Protein AF-A0A7Z7FT24-F1 (afdb_monomer_lite)

Sequence (135 aa):
MSRVWTAVAGLAVAGAVLLGTTGCGDVGHRILYGTLKPKSTHEYQRESALEFRTVWANVERIRFTEEGGKPGLGASWRANAVATIEGRDYEVIIGPHALAVLHTDPPPKTPTLPPTASPVVLTVTYSDGSTEVID

Secondary structure (DSSP, 8-state):
--------------------------SSSSSSS-S-PPPPHHHHHHHHHHHHHHH-TTEEEEEESS--B-SSTTPPPBEEEEEEETTEEEEEEEETTEEEE-SSPPPPPPP---TTSPPPPEEEE-TTS-EEEE-

Radius of gyration: 29.3 Å; chains: 1; bounding box: 105×40×56 Å

pLDDT: mean 73.96, std 19.91, range [38.62, 98.44]

Structure (mmCIF, N/CA/C/O backbone):
data_AF-A0A7Z7FT24-F1
#
_entry.id   AF-A0A7Z7FT24-F1
#
loop_
_atom_site.group_PDB
_atom_site.id
_atom_site.type_symbol
_atom_site.label_atom_id
_atom_site.label_alt_id
_atom_site.label_comp_id
_atom_site.label_asym_id
_atom_site.label_entity_id
_atom_site.label_seq_id
_atom_site.pdbx_PDB_ins_code
_atom_site.Cartn_x
_atom_site.Cartn_y
_atom_site.Cartn_z
_atom_site.occupancy
_atom_site.B_iso_or_equiv
_atom_site.auth_seq_id
_atom_site.auth_comp_id
_atom_site.auth_asym_id
_atom_site.auth_atom_id
_atom_site.pdbx_PDB_model_num
ATOM 1 N N . MET A 1 1 ? 89.067 -17.788 -36.221 1.00 38.62 1 MET A N 1
ATOM 2 C CA . MET A 1 1 ? 88.838 -16.402 -35.749 1.00 38.62 1 MET A CA 1
ATOM 3 C C . MET A 1 1 ? 87.425 -16.299 -35.192 1.00 38.62 1 MET A C 1
ATOM 5 O O . MET A 1 1 ? 86.556 -17.031 -35.636 1.00 38.62 1 MET A O 1
ATOM 9 N N . SER A 1 2 ? 87.266 -15.507 -34.140 1.00 40.19 2 SER A N 1
ATOM 10 C CA . SER A 1 2 ? 86.321 -15.644 -33.022 1.00 40.19 2 SER A CA 1
ATOM 11 C C . SER A 1 2 ? 85.110 -14.689 -33.062 1.00 40.19 2 SER A C 1
ATOM 13 O O . SER A 1 2 ? 85.135 -13.735 -33.835 1.00 40.19 2 SER A O 1
ATOM 15 N N . ARG A 1 3 ? 84.167 -14.911 -32.108 1.00 41.97 3 ARG A N 1
ATOM 16 C CA . ARG A 1 3 ? 83.055 -14.062 -31.557 1.00 41.97 3 ARG A CA 1
ATOM 17 C C . ARG A 1 3 ? 81.655 -14.588 -31.937 1.00 41.97 3 ARG A C 1
ATOM 19 O O . ARG A 1 3 ? 81.254 -14.428 -33.075 1.00 41.97 3 ARG A O 1
ATOM 26 N N . VAL A 1 4 ? 80.959 -15.431 -31.153 1.00 51.66 4 VAL A N 1
ATOM 27 C CA . VAL A 1 4 ? 80.361 -15.363 -29.785 1.00 51.66 4 VAL A CA 1
ATOM 28 C C . VAL A 1 4 ? 79.225 -14.322 -29.634 1.00 51.66 4 VAL A C 1
ATOM 30 O O . VAL A 1 4 ? 79.514 -13.136 -29.732 1.00 51.66 4 VAL A O 1
ATOM 33 N N . TRP A 1 5 ? 77.976 -14.767 -29.366 1.00 45.31 5 TRP A N 1
ATOM 34 C CA . TRP A 1 5 ? 77.152 -14.533 -28.141 1.00 45.31 5 TRP A CA 1
ATOM 35 C C . TRP A 1 5 ? 75.620 -14.692 -28.359 1.00 45.31 5 TRP A C 1
ATOM 37 O O . TRP A 1 5 ? 75.050 -14.071 -29.249 1.00 45.31 5 TRP A O 1
ATOM 47 N N . THR A 1 6 ? 74.982 -15.412 -27.410 1.00 50.50 6 THR A N 1
ATOM 48 C CA . THR A 1 6 ? 73.591 -15.278 -26.872 1.00 50.50 6 THR A CA 1
ATOM 49 C C . THR A 1 6 ? 72.371 -15.633 -27.746 1.00 50.50 6 THR A C 1
ATOM 51 O O . THR A 1 6 ? 72.389 -15.421 -28.943 1.00 50.50 6 THR A O 1
ATOM 54 N N . ALA A 1 7 ? 71.239 -16.143 -27.235 1.00 45.22 7 ALA A N 1
ATOM 55 C CA . ALA A 1 7 ? 70.766 -16.386 -25.866 1.00 45.22 7 ALA A CA 1
ATOM 56 C C . ALA A 1 7 ? 69.580 -17.383 -25.853 1.00 45.22 7 ALA A C 1
ATOM 58 O O . ALA A 1 7 ? 68.762 -17.397 -26.762 1.00 45.22 7 ALA A O 1
ATOM 59 N N . VAL A 1 8 ? 69.531 -18.158 -24.764 1.00 47.94 8 VAL A N 1
ATOM 60 C CA . VAL A 1 8 ? 68.387 -18.466 -23.880 1.00 47.94 8 VAL A CA 1
ATOM 61 C C . VAL A 1 8 ? 67.059 -18.949 -24.485 1.00 47.94 8 VAL A C 1
ATOM 63 O O . VAL A 1 8 ? 66.355 -18.267 -25.219 1.00 47.94 8 VAL A O 1
ATOM 66 N N . ALA A 1 9 ? 66.704 -20.140 -24.007 1.00 47.12 9 ALA A N 1
ATOM 67 C CA . ALA A 1 9 ? 65.441 -20.843 -24.119 1.00 47.12 9 ALA A CA 1
ATOM 68 C C . ALA A 1 9 ? 64.204 -20.001 -23.761 1.00 47.12 9 ALA A C 1
ATOM 70 O O . ALA A 1 9 ? 64.162 -19.336 -22.729 1.00 47.12 9 ALA A O 1
ATOM 71 N N . GLY A 1 10 ? 63.151 -20.151 -24.562 1.00 39.09 10 GLY A N 1
ATOM 72 C CA . GLY A 1 10 ? 61.788 -19.773 -24.203 1.00 39.09 10 GLY A CA 1
ATOM 73 C C . GLY A 1 10 ? 60.860 -20.956 -24.446 1.00 39.09 10 GLY A C 1
ATOM 74 O O . GLY A 1 10 ? 60.346 -21.126 -25.546 1.00 39.09 10 GLY A O 1
ATOM 75 N N . LEU A 1 11 ? 60.685 -21.797 -23.427 1.00 45.81 11 LEU A N 1
ATOM 76 C CA . LEU A 1 11 ? 59.642 -22.815 -23.386 1.00 45.81 11 LEU A CA 1
ATOM 77 C C . LEU A 1 11 ? 58.372 -22.131 -22.860 1.00 45.81 11 LEU A C 1
ATOM 79 O O . LEU A 1 11 ? 58.329 -21.749 -21.695 1.00 45.81 11 LEU A O 1
ATOM 83 N N . ALA A 1 12 ? 57.350 -21.961 -23.696 1.00 49.50 12 ALA A N 1
ATOM 84 C CA . ALA A 1 12 ? 56.017 -21.575 -23.239 1.00 49.50 12 ALA A CA 1
ATOM 85 C C . ALA A 1 12 ? 54.999 -22.530 -23.862 1.00 49.50 12 ALA A C 1
ATOM 87 O O . ALA A 1 12 ? 54.660 -22.451 -25.041 1.00 49.50 12 ALA A O 1
ATOM 88 N N . VAL A 1 13 ? 54.588 -23.494 -23.044 1.00 49.16 13 VAL A N 1
ATOM 89 C CA . VAL A 1 13 ? 53.590 -24.514 -23.348 1.00 49.16 13 VAL A CA 1
ATOM 90 C C . VAL A 1 13 ? 52.209 -23.997 -22.944 1.00 49.16 13 VAL A C 1
ATOM 92 O O . VAL A 1 13 ? 52.029 -23.552 -21.818 1.00 49.16 13 VAL A O 1
ATOM 95 N N . ALA A 1 14 ? 51.269 -24.174 -23.875 1.00 49.16 14 ALA A N 1
ATOM 96 C CA . ALA A 1 14 ? 49.830 -24.406 -23.720 1.00 49.16 14 ALA A CA 1
ATOM 97 C C . ALA A 1 14 ? 48.906 -23.318 -23.145 1.00 49.16 14 ALA A C 1
ATOM 99 O O . ALA A 1 14 ? 49.148 -22.704 -22.114 1.00 49.16 14 ALA A O 1
ATOM 100 N N . GLY A 1 15 ? 47.732 -23.234 -23.782 1.00 46.12 15 GLY A N 1
ATOM 101 C CA . GLY A 1 15 ? 46.520 -22.698 -23.171 1.00 46.12 15 GLY A CA 1
ATOM 102 C C . GLY A 1 15 ? 45.518 -22.114 -24.161 1.00 46.12 15 GLY A C 1
ATOM 103 O O . GLY A 1 15 ? 45.158 -20.953 -24.030 1.00 46.12 15 GLY A O 1
ATOM 104 N N . ALA A 1 16 ? 45.061 -22.882 -25.154 1.00 55.91 16 ALA A N 1
ATOM 105 C CA . ALA A 1 16 ? 43.847 -22.510 -25.878 1.00 55.91 16 ALA A CA 1
ATOM 106 C C . ALA A 1 16 ? 42.630 -22.773 -24.975 1.00 55.91 16 ALA A C 1
ATOM 108 O O . ALA A 1 16 ? 42.397 -23.920 -24.596 1.00 55.91 16 ALA A O 1
ATOM 109 N N . VAL A 1 17 ? 41.849 -21.736 -24.655 1.00 53.81 17 VAL A N 1
ATOM 110 C CA . VAL A 1 17 ? 40.481 -21.877 -24.130 1.00 53.81 17 VAL A CA 1
ATOM 111 C C . VAL A 1 17 ? 39.547 -20.950 -24.908 1.00 53.81 17 VAL A C 1
ATOM 113 O O . VAL A 1 17 ? 39.857 -19.796 -25.192 1.00 53.81 17 VAL A O 1
ATOM 116 N N . LEU A 1 18 ? 38.429 -21.545 -25.305 1.00 48.78 18 LEU A N 1
ATOM 117 C CA . LEU A 1 18 ? 37.381 -21.089 -26.207 1.00 48.78 18 LEU A CA 1
ATOM 118 C C . LEU A 1 18 ? 36.334 -20.182 -25.525 1.00 48.78 18 LEU A C 1
ATOM 120 O O . LEU A 1 18 ? 36.038 -20.372 -24.354 1.00 48.78 18 LEU A O 1
ATOM 124 N N . LEU A 1 19 ? 35.704 -19.335 -26.357 1.00 52.38 19 LEU A N 1
ATOM 125 C CA . LEU A 1 19 ? 34.305 -18.853 -26.342 1.00 52.38 19 LEU A CA 1
ATOM 126 C C . LEU A 1 19 ? 33.775 -18.063 -25.123 1.00 52.38 19 LEU A C 1
ATOM 128 O O . LEU A 1 19 ? 33.742 -18.544 -23.999 1.00 52.38 19 LEU A O 1
ATOM 132 N N . GLY A 1 20 ? 33.185 -16.892 -25.397 1.00 47.34 20 GLY A N 1
ATOM 133 C CA . GLY A 1 20 ? 32.374 -16.155 -24.422 1.00 47.34 20 GLY A CA 1
ATOM 134 C C . GLY A 1 20 ? 31.702 -14.906 -24.996 1.00 47.34 20 GLY A C 1
ATOM 135 O O . GLY A 1 20 ? 32.200 -13.806 -24.820 1.00 47.34 20 GLY A O 1
ATOM 136 N N . THR A 1 21 ? 30.615 -15.123 -25.739 1.00 52.09 21 THR A N 1
ATOM 137 C CA . THR A 1 21 ? 29.415 -14.278 -25.935 1.00 52.09 21 THR A CA 1
ATOM 138 C C . THR A 1 21 ? 29.500 -12.748 -25.782 1.00 52.09 21 THR A C 1
ATOM 140 O O . THR A 1 21 ? 29.772 -12.218 -24.712 1.00 52.09 21 THR A O 1
ATOM 143 N N . THR A 1 22 ? 29.077 -12.058 -26.846 1.00 57.16 22 THR A N 1
ATOM 144 C CA . THR A 1 22 ? 28.299 -10.801 -26.843 1.00 57.16 22 THR A CA 1
ATOM 145 C C . THR A 1 22 ? 27.884 -10.268 -25.463 1.00 57.16 22 THR A C 1
ATOM 147 O O . THR A 1 22 ? 26.848 -10.658 -24.929 1.00 57.16 22 THR A O 1
ATOM 150 N N . GLY A 1 23 ? 28.645 -9.309 -24.936 1.00 41.44 23 GLY A N 1
ATOM 151 C CA . GLY A 1 23 ? 28.177 -8.367 -23.922 1.00 41.44 23 GLY A CA 1
ATOM 152 C C . GLY A 1 23 ? 27.743 -7.075 -24.606 1.00 41.44 23 GLY A C 1
ATOM 153 O O . GLY A 1 23 ? 28.557 -6.184 -24.831 1.00 41.44 23 GLY A O 1
ATOM 154 N N . CYS A 1 24 ? 26.475 -7.004 -25.008 1.00 60.62 24 CYS A N 1
ATOM 155 C CA . CYS A 1 24 ? 25.838 -5.764 -25.433 1.00 60.62 24 CYS A CA 1
ATOM 156 C C . CYS A 1 24 ? 25.468 -4.954 -24.182 1.00 60.62 24 CYS A C 1
ATOM 158 O O . CYS A 1 24 ? 24.752 -5.463 -23.327 1.00 60.62 24 CYS A O 1
ATOM 160 N N . GLY A 1 25 ? 25.926 -3.701 -24.120 1.00 50.34 25 GLY A N 1
ATOM 161 C CA . GLY A 1 25 ? 25.302 -2.648 -23.319 1.00 50.34 25 GLY A CA 1
ATOM 162 C C . GLY A 1 25 ? 25.828 -2.461 -21.898 1.00 50.34 25 GLY A C 1
ATOM 163 O O . GLY A 1 25 ? 25.196 -2.892 -20.951 1.00 50.34 25 GLY A O 1
ATOM 164 N N . ASP A 1 26 ? 26.901 -1.685 -21.746 1.00 52.19 26 ASP A N 1
ATOM 165 C CA . ASP A 1 26 ? 27.100 -0.873 -20.535 1.00 52.19 26 ASP A CA 1
ATOM 166 C C . ASP A 1 26 ? 27.829 0.435 -20.889 1.00 52.19 26 ASP A C 1
ATOM 168 O O . ASP A 1 26 ? 28.882 0.800 -20.372 1.00 52.19 26 ASP A O 1
ATOM 172 N N . VAL A 1 27 ? 27.266 1.153 -21.861 1.00 52.16 27 VAL A N 1
ATOM 173 C CA . VAL A 1 27 ? 27.647 2.531 -22.191 1.00 52.16 27 VAL A CA 1
ATOM 174 C C . VAL A 1 27 ? 26.361 3.344 -22.212 1.00 52.16 27 VAL A C 1
ATOM 176 O O . VAL A 1 27 ? 25.773 3.561 -23.265 1.00 52.16 27 VAL A O 1
ATOM 179 N N . GLY A 1 28 ? 25.850 3.729 -21.039 1.00 46.16 28 GLY A N 1
ATOM 180 C CA . GLY A 1 28 ? 24.611 4.513 -21.030 1.00 46.16 28 GLY A CA 1
ATOM 181 C C . GLY A 1 28 ? 23.994 4.955 -19.708 1.00 46.16 28 GLY A C 1
ATOM 182 O O . GLY A 1 28 ? 22.891 5.489 -19.758 1.00 46.16 28 GLY A O 1
ATOM 183 N N . HIS A 1 29 ? 24.618 4.772 -18.535 1.00 45.16 29 HIS A N 1
ATOM 184 C CA . HIS A 1 29 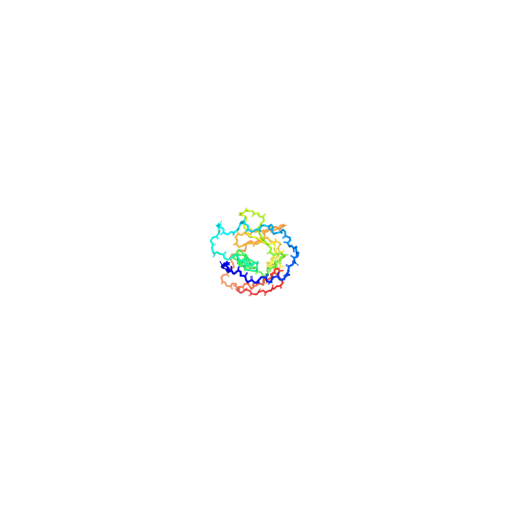? 23.937 5.176 -17.291 1.00 45.16 29 HIS A CA 1
ATOM 185 C C . HIS A 1 29 ? 24.804 5.766 -16.177 1.00 45.16 29 HIS A C 1
ATOM 187 O O . HIS A 1 29 ? 24.423 5.720 -15.011 1.00 45.16 29 HIS A O 1
ATOM 193 N N . ARG A 1 30 ? 25.973 6.339 -16.495 1.00 44.88 30 ARG A N 1
ATOM 194 C CA . ARG A 1 30 ? 26.867 6.883 -15.452 1.00 44.88 30 ARG A CA 1
ATOM 195 C C . ARG A 1 30 ? 27.105 8.391 -15.492 1.00 44.88 30 ARG A C 1
ATOM 197 O O . ARG A 1 30 ? 27.905 8.896 -14.714 1.00 44.88 30 ARG A O 1
ATOM 204 N N . ILE A 1 31 ? 26.402 9.126 -16.347 1.00 49.88 31 ILE A N 1
ATOM 205 C CA . ILE A 1 31 ? 26.526 10.585 -16.436 1.00 49.88 31 ILE A CA 1
ATOM 206 C C . ILE A 1 31 ? 25.121 11.155 -16.663 1.00 49.88 31 ILE A C 1
ATOM 208 O O . ILE A 1 31 ? 24.746 11.307 -17.813 1.00 49.88 31 ILE A O 1
ATOM 212 N N . LEU A 1 32 ? 24.310 11.381 -15.618 1.00 46.47 32 LEU A N 1
ATOM 213 C CA . LEU A 1 32 ? 23.225 12.395 -15.645 1.00 46.47 32 LEU A CA 1
ATOM 214 C C . LEU A 1 32 ? 22.452 12.557 -14.328 1.00 46.47 32 LEU A C 1
ATOM 216 O O . LEU A 1 32 ? 21.838 13.599 -14.132 1.00 46.47 32 LEU A O 1
ATOM 220 N N . TYR A 1 33 ? 22.517 11.608 -13.395 1.00 45.66 33 TYR A N 1
ATOM 221 C CA . TYR A 1 33 ? 21.896 11.778 -12.081 1.00 45.66 33 TYR A CA 1
ATOM 222 C C . TYR A 1 33 ? 22.962 11.645 -11.005 1.00 45.66 33 TYR A C 1
ATOM 224 O O . TYR A 1 33 ? 23.603 10.604 -10.871 1.00 45.66 33 TYR A O 1
ATOM 232 N N . GLY A 1 34 ? 23.204 12.747 -10.293 1.00 45.62 34 GLY A N 1
ATOM 233 C CA . GLY A 1 34 ? 24.089 12.774 -9.139 1.00 45.62 34 GLY A CA 1
ATOM 234 C C . GLY A 1 34 ? 23.740 11.670 -8.141 1.00 45.62 34 GLY A C 1
ATOM 235 O O . GLY A 1 34 ? 22.617 11.185 -8.102 1.00 45.62 34 GLY A O 1
ATOM 236 N N . THR A 1 35 ? 24.755 11.300 -7.373 1.00 48.56 35 THR A N 1
ATOM 237 C CA . THR A 1 35 ? 24.924 10.340 -6.271 1.00 48.56 35 THR A CA 1
ATOM 238 C C . THR A 1 35 ? 23.723 10.038 -5.344 1.00 48.56 35 THR A C 1
ATOM 240 O O . THR A 1 35 ? 23.878 9.996 -4.128 1.00 48.56 35 THR A O 1
ATOM 243 N N . LEU A 1 36 ? 22.528 9.781 -5.866 1.00 61.19 36 LEU A N 1
ATOM 244 C CA . LEU A 1 36 ? 21.401 9.223 -5.129 1.00 61.19 36 LEU A CA 1
ATOM 245 C C . LEU A 1 36 ? 21.298 7.760 -5.531 1.00 61.19 36 LEU A C 1
ATOM 247 O O . LEU A 1 36 ? 20.987 7.437 -6.678 1.00 61.19 36 LEU A O 1
ATOM 251 N N . LYS A 1 37 ? 21.605 6.861 -4.592 1.00 65.19 37 LYS A N 1
ATOM 252 C CA . LYS A 1 37 ? 21.284 5.449 -4.791 1.00 65.19 37 LYS A CA 1
ATOM 253 C C . LYS A 1 37 ? 19.776 5.353 -5.060 1.00 65.19 37 LYS A C 1
ATOM 255 O O . LYS A 1 37 ? 19.013 5.987 -4.328 1.00 65.19 37 LYS A O 1
ATOM 260 N N . PRO A 1 38 ? 19.341 4.617 -6.094 1.00 73.06 38 PRO A N 1
ATOM 261 C CA . PRO A 1 38 ? 17.920 4.388 -6.298 1.00 73.06 38 PRO A CA 1
ATOM 262 C C . PRO A 1 38 ? 17.350 3.712 -5.045 1.00 73.06 38 PRO A C 1
ATOM 264 O O . PRO A 1 38 ? 17.964 2.781 -4.522 1.00 73.06 38 PRO A O 1
ATOM 267 N N . LYS A 1 39 ? 16.207 4.209 -4.555 1.00 85.75 39 LYS A N 1
ATOM 268 C CA . LYS A 1 39 ? 15.450 3.551 -3.483 1.00 85.75 39 LYS A CA 1
ATOM 269 C C . LYS A 1 39 ? 15.039 2.151 -3.951 1.00 85.75 39 LYS A C 1
ATOM 271 O O . LYS A 1 39 ? 14.763 1.942 -5.135 1.00 85.75 39 LYS A O 1
ATOM 276 N N . SER A 1 40 ? 14.996 1.207 -3.024 1.00 92.25 40 SER A N 1
ATOM 277 C CA . SER A 1 40 ? 14.431 -0.123 -3.246 1.00 92.25 40 SER A CA 1
ATOM 278 C C . SER A 1 40 ? 12.911 -0.060 -3.442 1.00 92.25 40 SER A C 1
ATOM 280 O O . SER A 1 40 ? 12.254 0.897 -3.029 1.00 92.25 40 SER A O 1
ATOM 282 N N . THR A 1 41 ? 12.333 -1.107 -4.038 1.00 93.88 41 THR A N 1
ATOM 283 C CA . THR A 1 41 ? 10.874 -1.266 -4.161 1.00 93.88 41 THR A CA 1
ATOM 284 C C . THR A 1 41 ? 10.176 -1.140 -2.810 1.00 93.88 41 THR A C 1
ATOM 286 O O . THR A 1 41 ? 9.194 -0.414 -2.690 1.00 93.88 41 THR A O 1
ATOM 289 N N . HIS A 1 42 ? 10.722 -1.785 -1.778 1.00 95.56 42 HIS A N 1
ATOM 290 C CA . HIS A 1 42 ? 10.173 -1.741 -0.427 1.00 95.56 42 HIS A CA 1
ATOM 291 C C . HIS A 1 42 ? 10.148 -0.306 0.126 1.00 95.56 42 HIS A C 1
ATOM 293 O O . HIS A 1 42 ? 9.128 0.142 0.644 1.00 95.56 42 HIS A O 1
ATOM 299 N N . GLU A 1 43 ? 11.235 0.458 -0.036 1.00 95.19 43 GLU A N 1
ATOM 300 C CA . GLU A 1 43 ? 11.284 1.862 0.398 1.00 95.19 43 GLU A CA 1
ATOM 301 C C . GLU A 1 43 ? 10.251 2.728 -0.334 1.00 95.19 43 GLU A C 1
ATOM 303 O O . GLU A 1 43 ? 9.590 3.552 0.299 1.00 95.19 43 GLU A O 1
ATOM 308 N N . TYR A 1 44 ? 10.071 2.519 -1.642 1.00 94.31 44 TYR A N 1
ATOM 309 C CA . TYR A 1 44 ? 9.040 3.218 -2.413 1.00 94.31 44 TYR A CA 1
ATOM 310 C C . TYR A 1 44 ? 7.624 2.866 -1.951 1.00 94.31 44 TYR A C 1
ATOM 312 O O . TYR A 1 44 ? 6.786 3.759 -1.805 1.00 94.31 44 TYR A O 1
ATOM 320 N N . GLN A 1 45 ? 7.351 1.589 -1.691 1.00 96.31 45 GLN A N 1
ATOM 321 C CA . GLN A 1 45 ? 6.058 1.130 -1.187 1.00 96.31 45 GLN A CA 1
ATOM 322 C C . GLN A 1 45 ? 5.763 1.715 0.198 1.00 96.31 45 GLN A C 1
ATOM 324 O O . GLN A 1 45 ? 4.682 2.261 0.421 1.00 96.31 45 GLN A O 1
ATOM 329 N N . ARG A 1 46 ? 6.745 1.700 1.102 1.00 96.12 46 ARG A N 1
ATOM 330 C CA . ARG A 1 46 ? 6.600 2.246 2.456 1.00 96.12 46 ARG A CA 1
ATOM 331 C C . ARG A 1 46 ? 6.307 3.741 2.440 1.00 96.12 46 ARG A C 1
ATOM 333 O O . ARG A 1 46 ? 5.389 4.205 3.109 1.00 96.12 46 ARG A O 1
ATOM 340 N N . GLU A 1 47 ? 7.066 4.499 1.654 1.00 94.19 47 GLU A N 1
ATOM 341 C CA . GLU A 1 47 ? 6.851 5.938 1.483 1.00 94.19 47 GLU A CA 1
ATOM 342 C C . GLU A 1 47 ? 5.473 6.239 0.880 1.00 94.19 47 GLU A C 1
ATOM 344 O O . GLU A 1 47 ? 4.773 7.123 1.363 1.00 94.19 47 GLU A O 1
ATOM 349 N N . SER A 1 48 ? 5.043 5.459 -0.114 1.00 93.50 48 SER A N 1
ATOM 350 C CA . SER A 1 48 ? 3.717 5.608 -0.729 1.00 93.50 48 SER A CA 1
ATOM 351 C C . SER A 1 48 ? 2.582 5.330 0.257 1.00 93.50 48 SER A C 1
ATOM 353 O O . SER A 1 48 ? 1.566 6.019 0.224 1.00 93.50 48 SER A O 1
ATOM 355 N N . ALA A 1 49 ? 2.745 4.343 1.143 1.00 94.31 49 ALA A N 1
ATOM 356 C CA . ALA A 1 49 ? 1.766 4.028 2.182 1.00 94.31 49 ALA A CA 1
ATOM 357 C C . ALA A 1 49 ? 1.645 5.158 3.219 1.00 94.31 49 ALA A C 1
ATOM 359 O O . ALA A 1 49 ? 0.535 5.524 3.609 1.00 94.31 49 ALA A O 1
ATOM 360 N N . LEU A 1 50 ? 2.776 5.745 3.625 1.00 92.62 50 LEU A N 1
ATOM 361 C CA . LEU A 1 50 ? 2.795 6.905 4.519 1.00 92.62 50 LEU A CA 1
ATOM 362 C C . LEU A 1 50 ? 2.137 8.125 3.871 1.00 92.62 50 LEU A C 1
ATOM 364 O O . LEU A 1 50 ? 1.301 8.762 4.507 1.00 92.62 50 LEU A O 1
ATOM 368 N N . GLU A 1 51 ? 2.453 8.409 2.607 1.00 88.94 51 GLU A N 1
ATOM 369 C CA . GLU A 1 51 ? 1.834 9.510 1.865 1.00 88.94 51 GLU A CA 1
ATOM 370 C C . GLU A 1 51 ? 0.320 9.302 1.727 1.00 88.94 51 GLU A C 1
ATOM 372 O O . GLU A 1 51 ? -0.460 10.217 1.993 1.00 88.94 51 GLU A O 1
ATOM 377 N N . PHE A 1 52 ? -0.123 8.082 1.403 1.00 88.50 52 PHE A N 1
ATOM 378 C CA . PHE A 1 52 ? -1.546 7.740 1.332 1.00 88.50 52 PHE A CA 1
ATOM 379 C C . PHE A 1 52 ? -2.269 8.008 2.661 1.00 88.50 52 PHE A C 1
ATOM 381 O O . PHE A 1 52 ? -3.349 8.606 2.667 1.00 88.50 52 PHE A O 1
ATOM 388 N N . ARG A 1 53 ? -1.652 7.642 3.794 1.00 87.12 53 ARG A N 1
ATOM 389 C CA . ARG A 1 53 ? -2.187 7.894 5.144 1.00 87.12 53 ARG A CA 1
ATOM 390 C C . ARG A 1 53 ? -2.367 9.386 5.444 1.00 87.12 53 ARG A C 1
ATOM 392 O O . ARG A 1 53 ? -3.262 9.734 6.207 1.00 87.12 53 ARG A O 1
ATOM 399 N N . THR A 1 54 ? -1.575 10.279 4.839 1.00 85.06 54 THR A N 1
ATOM 400 C CA . THR A 1 54 ? -1.755 11.734 5.032 1.00 85.06 54 THR A CA 1
ATOM 401 C C . THR A 1 54 ? -3.068 12.251 4.438 1.00 85.06 54 THR A C 1
ATOM 403 O O . THR A 1 54 ? -3.642 13.212 4.950 1.00 85.06 54 THR A O 1
ATOM 406 N N . VAL A 1 55 ? -3.563 11.601 3.380 1.00 82.44 55 VAL A N 1
ATOM 407 C CA . VAL A 1 55 ? -4.807 11.970 2.691 1.00 82.44 55 VAL A CA 1
ATOM 408 C C . VAL A 1 55 ? -6.008 11.228 3.283 1.00 82.44 55 VAL A C 1
ATOM 410 O O . VAL A 1 55 ? -7.073 11.823 3.464 1.00 82.44 55 VAL A O 1
ATOM 413 N N . TRP A 1 56 ? -5.835 9.950 3.627 1.00 84.94 56 TRP A N 1
ATOM 414 C CA . TRP A 1 56 ? -6.850 9.109 4.267 1.00 84.94 56 TRP A CA 1
ATOM 415 C C . TRP A 1 56 ? -6.361 8.646 5.636 1.00 84.94 56 TRP A C 1
ATOM 417 O O . TRP A 1 56 ? -5.859 7.538 5.793 1.00 84.94 56 TRP A O 1
ATOM 427 N N . ALA A 1 57 ? -6.515 9.506 6.644 1.00 84.62 57 ALA A N 1
ATOM 428 C CA . ALA A 1 57 ? -6.046 9.239 8.006 1.00 84.62 57 ALA A CA 1
ATOM 429 C C . ALA A 1 57 ? -6.743 8.041 8.683 1.00 84.62 57 ALA A C 1
ATOM 431 O O . ALA A 1 57 ? -6.227 7.503 9.659 1.00 84.62 57 ALA A O 1
ATOM 432 N N . ASN A 1 58 ? -7.904 7.625 8.170 1.00 84.69 58 ASN A N 1
ATOM 433 C CA . ASN A 1 58 ? -8.674 6.463 8.615 1.00 84.69 58 ASN A CA 1
ATOM 434 C C . ASN A 1 58 ? -8.326 5.163 7.860 1.00 84.69 58 ASN A C 1
ATOM 436 O O . ASN A 1 58 ? -9.060 4.183 7.981 1.00 84.69 58 ASN A O 1
ATOM 440 N N . VAL A 1 59 ? -7.249 5.137 7.065 1.00 88.81 59 VAL A N 1
ATOM 441 C CA . VAL A 1 59 ? -6.797 3.911 6.395 1.00 88.81 59 VAL A CA 1
ATOM 442 C C . VAL A 1 59 ? -6.342 2.865 7.414 1.00 88.81 59 VAL A C 1
ATOM 444 O O . VAL A 1 59 ? -5.496 3.122 8.266 1.00 88.81 59 VAL A O 1
ATOM 447 N N . GLU A 1 60 ? -6.900 1.664 7.302 1.00 92.94 60 GLU A N 1
ATOM 448 C CA . GLU A 1 60 ? -6.640 0.543 8.212 1.00 92.94 60 GLU A CA 1
ATOM 449 C C . GLU A 1 60 ? -5.562 -0.387 7.648 1.00 92.94 60 GLU A C 1
ATOM 451 O O . GLU A 1 60 ? -4.703 -0.904 8.367 1.00 92.94 60 GLU A O 1
ATOM 456 N N . ARG A 1 61 ? -5.609 -0.629 6.332 1.00 95.56 61 ARG A N 1
ATOM 457 C CA . ARG A 1 61 ? -4.711 -1.563 5.654 1.00 95.56 61 ARG A CA 1
ATOM 458 C C . ARG A 1 61 ? -4.349 -1.079 4.262 1.00 95.56 61 ARG A C 1
ATOM 460 O O . ARG A 1 61 ? -5.210 -0.582 3.546 1.00 95.56 61 ARG A O 1
ATOM 467 N N . ILE A 1 62 ? -3.107 -1.305 3.853 1.00 96.38 62 ILE A N 1
ATOM 468 C CA . ILE A 1 62 ? -2.662 -1.182 2.462 1.00 96.38 62 ILE A CA 1
ATOM 469 C C . ILE A 1 62 ? -1.976 -2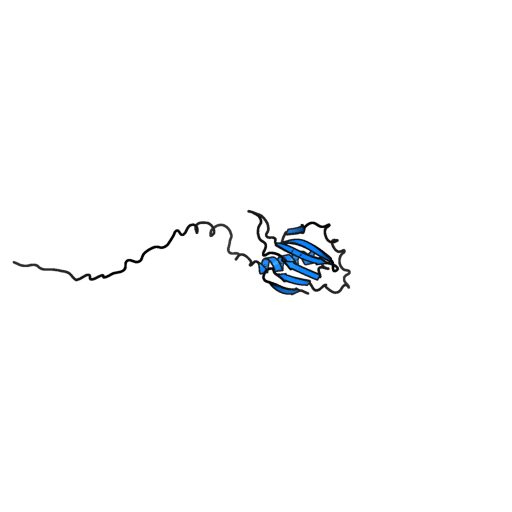.487 2.074 1.00 96.38 62 ILE A C 1
ATOM 471 O O . ILE A 1 62 ? -1.038 -2.916 2.738 1.00 96.38 62 ILE A O 1
ATOM 475 N N . ARG A 1 63 ? -2.425 -3.122 0.993 1.00 97.88 63 ARG A N 1
ATOM 476 C CA . ARG A 1 63 ? -1.801 -4.321 0.428 1.00 97.88 63 ARG A CA 1
ATOM 477 C C . ARG A 1 63 ? -1.340 -4.036 -0.990 1.00 97.88 63 ARG A C 1
ATOM 479 O O . ARG A 1 63 ? -2.171 -3.935 -1.890 1.00 97.88 63 ARG A O 1
ATOM 486 N N . PHE A 1 64 ? -0.033 -3.945 -1.194 1.00 97.31 64 PHE A N 1
ATOM 487 C CA . PHE A 1 64 ? 0.546 -3.830 -2.529 1.00 97.31 64 PHE A CA 1
ATOM 488 C C . PHE A 1 64 ? 0.321 -5.124 -3.312 1.00 97.31 64 PHE A C 1
ATOM 490 O O . PHE A 1 64 ? 0.567 -6.219 -2.806 1.00 97.31 64 PHE A O 1
ATOM 497 N N . THR A 1 65 ? -0.178 -5.004 -4.540 1.00 96.81 65 THR A N 1
ATOM 498 C CA . THR A 1 65 ? -0.468 -6.157 -5.411 1.00 96.81 65 THR A CA 1
ATOM 499 C C . THR A 1 65 ? 0.618 -6.395 -6.453 1.00 96.81 65 THR A C 1
ATOM 501 O O . THR A 1 65 ? 0.609 -7.420 -7.125 1.00 96.81 65 THR A O 1
ATOM 504 N N . GLU A 1 66 ? 1.549 -5.456 -6.590 1.00 95.31 66 GLU A N 1
ATOM 505 C CA . GLU A 1 66 ? 2.688 -5.519 -7.500 1.00 95.31 66 GLU A CA 1
ATOM 506 C C . GLU A 1 66 ? 3.865 -4.729 -6.925 1.00 95.31 66 GLU A C 1
ATOM 508 O O . GLU A 1 66 ? 3.686 -3.883 -6.048 1.00 95.31 66 GLU A O 1
ATOM 513 N N . GLU A 1 67 ? 5.067 -4.974 -7.447 1.00 94.94 67 GLU A N 1
ATOM 514 C CA . GLU A 1 67 ? 6.261 -4.211 -7.071 1.00 94.94 67 GLU A CA 1
ATOM 515 C C . GLU A 1 67 ? 6.086 -2.719 -7.366 1.00 94.94 67 GLU A C 1
ATOM 517 O O . GLU A 1 67 ? 6.413 -1.885 -6.530 1.00 94.94 67 GLU A O 1
ATOM 522 N N . GLY A 1 68 ? 5.498 -2.384 -8.514 1.00 92.12 68 GLY A N 1
ATOM 523 C CA . GLY A 1 68 ? 5.376 -1.017 -9.003 1.00 92.12 68 GLY A CA 1
ATOM 524 C C . GLY A 1 68 ? 6.573 -0.584 -9.840 1.00 92.12 68 GLY A C 1
ATOM 525 O O . GLY A 1 68 ? 7.563 -1.295 -10.005 1.00 92.12 68 GLY A O 1
ATOM 526 N N . GLY A 1 69 ? 6.482 0.609 -10.412 1.00 90.75 69 GLY A N 1
ATOM 527 C CA . GLY A 1 69 ? 7.507 1.110 -11.316 1.00 90.75 69 GLY A CA 1
ATOM 528 C C . GLY A 1 69 ? 7.167 2.458 -11.927 1.00 90.75 69 GLY A C 1
ATOM 529 O O . GLY A 1 69 ? 6.169 3.100 -11.595 1.00 90.75 69 GLY A O 1
ATOM 530 N N . LYS A 1 70 ? 8.023 2.900 -12.850 1.00 88.19 70 LYS A N 1
ATOM 531 C CA . LYS A 1 70 ? 7.776 4.093 -13.665 1.00 88.19 70 LYS A CA 1
ATOM 532 C C . LYS A 1 70 ? 7.156 3.657 -14.995 1.00 88.19 70 LYS A C 1
ATOM 534 O O . LYS A 1 70 ? 7.837 2.979 -15.761 1.00 88.19 70 LYS A O 1
ATOM 539 N N . PRO A 1 71 ? 5.917 4.061 -15.318 1.00 82.81 71 PRO A N 1
ATOM 540 C CA . PRO A 1 71 ? 5.233 3.635 -16.544 1.00 82.81 71 PRO A CA 1
ATOM 541 C C . PRO A 1 71 ? 5.802 4.268 -17.830 1.00 82.81 71 PRO A C 1
ATOM 543 O O . PRO A 1 71 ? 5.294 4.010 -18.916 1.00 82.81 71 PRO A O 1
ATOM 546 N N . GLY A 1 72 ? 6.823 5.123 -17.729 1.00 79.94 72 GLY A N 1
ATOM 547 C CA . GLY A 1 72 ? 7.459 5.774 -18.870 1.00 79.94 72 GLY A CA 1
ATOM 548 C C . GLY A 1 72 ? 8.538 6.772 -18.452 1.00 79.94 72 GLY A C 1
ATOM 549 O O . GLY A 1 72 ? 8.722 7.060 -17.264 1.00 79.94 72 GLY A O 1
ATOM 550 N N . LEU A 1 73 ? 9.253 7.317 -19.440 1.00 79.50 73 LEU A N 1
ATOM 551 C CA . LEU A 1 73 ? 10.244 8.371 -19.216 1.00 79.50 73 LEU A CA 1
ATOM 552 C C . LEU A 1 73 ? 9.574 9.605 -18.596 1.00 79.50 73 LEU A C 1
ATOM 554 O O . LEU A 1 73 ? 8.559 10.085 -19.091 1.00 79.50 73 LEU A O 1
ATOM 558 N N . GLY A 1 74 ? 10.142 10.104 -17.498 1.00 79.31 74 GLY A N 1
ATOM 559 C CA . GLY A 1 74 ? 9.618 11.261 -16.763 1.00 79.31 74 GLY A CA 1
ATOM 560 C C . GLY A 1 74 ? 8.418 10.974 -15.854 1.00 79.31 74 GLY A C 1
ATOM 561 O O . GLY A 1 74 ? 8.025 11.855 -15.096 1.00 79.31 74 GLY A O 1
ATOM 562 N N . ALA A 1 75 ? 7.855 9.762 -15.871 1.00 81.75 75 ALA A N 1
ATOM 563 C CA . ALA A 1 75 ? 6.745 9.415 -14.993 1.00 81.75 75 ALA A CA 1
ATOM 564 C C . ALA A 1 75 ? 7.208 9.172 -13.546 1.00 81.75 75 ALA A C 1
ATOM 566 O O . ALA A 1 75 ? 8.277 8.601 -13.296 1.00 81.75 75 ALA A O 1
ATOM 567 N N . SER A 1 76 ? 6.366 9.567 -12.589 1.00 86.19 76 SER A N 1
ATOM 568 C CA . SER A 1 76 ? 6.531 9.205 -11.181 1.00 86.19 76 SER A CA 1
ATOM 569 C C . SER A 1 76 ? 6.377 7.698 -10.991 1.00 86.19 76 SER A C 1
ATOM 571 O O . SER A 1 76 ? 5.599 7.043 -11.689 1.00 86.19 76 SER A O 1
ATOM 573 N N . TRP A 1 77 ? 7.125 7.156 -10.032 1.00 91.06 77 TRP A N 1
ATOM 574 C CA . TRP A 1 77 ? 6.951 5.774 -9.599 1.00 91.06 77 TRP A CA 1
ATOM 575 C C . TRP A 1 77 ? 5.568 5.602 -8.962 1.00 91.06 77 TRP A C 1
ATOM 577 O O . TRP A 1 77 ? 5.104 6.504 -8.257 1.00 91.06 77 TRP A O 1
ATOM 587 N N . ARG A 1 78 ? 4.925 4.460 -9.210 1.00 91.69 78 ARG A N 1
ATOM 588 C CA . ARG A 1 78 ? 3.646 4.073 -8.604 1.00 91.69 78 ARG A CA 1
ATOM 589 C C . ARG A 1 78 ? 3.476 2.552 -8.602 1.00 91.69 78 ARG A C 1
ATOM 591 O O . ARG A 1 78 ? 4.088 1.879 -9.431 1.00 91.69 78 ARG A O 1
ATOM 598 N N . ALA A 1 79 ? 2.612 2.045 -7.735 1.00 93.81 79 ALA A N 1
ATOM 599 C CA . ALA A 1 79 ? 2.234 0.639 -7.652 1.00 93.81 79 ALA A CA 1
ATOM 600 C C .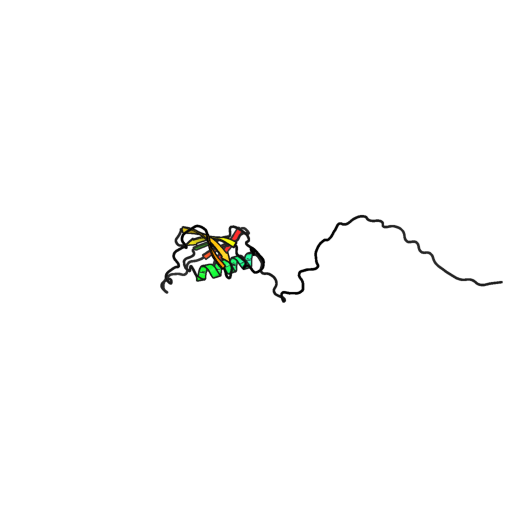 ALA A 1 79 ? 0.723 0.491 -7.456 1.00 93.81 79 ALA A C 1
ATOM 602 O O . ALA A 1 79 ? 0.097 1.309 -6.775 1.00 93.81 79 ALA A O 1
ATOM 603 N N . ASN A 1 80 ? 0.159 -0.578 -8.011 1.00 93.81 80 ASN A N 1
ATOM 604 C CA . ASN A 1 80 ? -1.182 -1.031 -7.665 1.00 93.81 80 ASN A CA 1
ATOM 605 C C . ASN A 1 80 ? -1.223 -1.585 -6.229 1.00 93.81 80 ASN A C 1
ATOM 607 O O . ASN A 1 80 ? -0.329 -2.318 -5.786 1.00 93.81 80 ASN A O 1
ATOM 611 N N . ALA A 1 81 ? -2.282 -1.243 -5.503 1.00 94.75 81 ALA A N 1
ATOM 612 C CA . ALA A 1 81 ? -2.552 -1.717 -4.157 1.00 94.75 81 ALA A CA 1
ATOM 613 C C . ALA A 1 81 ? -4.061 -1.803 -3.891 1.00 94.75 81 ALA A C 1
ATOM 615 O O . ALA A 1 81 ? -4.883 -1.255 -4.624 1.00 94.75 81 ALA A O 1
ATOM 616 N N . VAL A 1 82 ? -4.416 -2.478 -2.801 1.00 94.31 82 VAL A N 1
ATOM 617 C CA . VAL A 1 82 ? -5.757 -2.460 -2.214 1.00 94.31 82 VAL A CA 1
ATOM 618 C C . VAL A 1 82 ? -5.674 -1.769 -0.860 1.00 94.31 82 VAL A C 1
ATOM 620 O O . VAL A 1 82 ? -4.915 -2.211 0.005 1.00 94.31 82 VAL A O 1
ATOM 623 N N . ALA A 1 83 ? -6.437 -0.696 -0.676 1.00 92.31 83 ALA A N 1
ATOM 624 C CA . ALA A 1 83 ? -6.542 0.026 0.586 1.00 92.31 83 ALA A CA 1
ATOM 625 C C . ALA A 1 83 ? -7.872 -0.302 1.276 1.00 92.31 83 ALA A C 1
ATOM 627 O O . ALA A 1 83 ? -8.926 -0.171 0.660 1.00 92.31 83 ALA A O 1
ATOM 628 N N . THR A 1 84 ? -7.830 -0.696 2.548 1.00 91.94 84 THR A N 1
ATOM 629 C CA . THR A 1 84 ? -9.023 -0.873 3.383 1.00 91.94 84 THR A CA 1
ATOM 630 C C . THR A 1 84 ? -9.262 0.407 4.183 1.00 91.94 84 THR A C 1
ATOM 632 O O . THR A 1 84 ? -8.406 0.813 4.973 1.00 91.94 84 THR A O 1
ATOM 635 N N . ILE A 1 85 ? -10.413 1.046 3.980 1.00 86.31 85 ILE A N 1
ATOM 636 C CA . ILE A 1 85 ? -10.847 2.262 4.682 1.00 86.31 85 ILE A CA 1
ATOM 637 C C . ILE A 1 85 ? -12.275 2.029 5.175 1.00 86.31 85 ILE A C 1
ATOM 639 O O . ILE A 1 85 ? -13.157 1.716 4.372 1.00 86.31 85 ILE A O 1
ATOM 643 N N . GLU A 1 86 ? -12.505 2.175 6.481 1.00 85.56 86 GLU A N 1
ATOM 644 C CA . GLU A 1 86 ? -13.810 1.937 7.123 1.00 85.56 86 GLU A CA 1
ATOM 645 C C . GLU A 1 86 ? -14.372 0.541 6.799 1.00 85.56 86 GLU A C 1
ATOM 647 O O . GLU A 1 86 ? -15.547 0.369 6.457 1.00 85.56 86 GLU A O 1
ATOM 652 N N . GLY A 1 87 ? -13.496 -0.466 6.834 1.00 86.56 87 GLY A N 1
ATOM 653 C CA . GLY A 1 87 ? -13.816 -1.852 6.489 1.00 86.56 87 GLY A CA 1
ATOM 654 C C . GLY A 1 87 ? -14.161 -2.118 5.016 1.00 86.56 87 GLY A C 1
ATOM 655 O O . GLY A 1 87 ? -14.620 -3.217 4.702 1.00 86.56 87 GLY A O 1
ATOM 656 N N . ARG A 1 88 ? -13.969 -1.153 4.105 1.00 87.25 88 ARG A N 1
ATOM 657 C CA . ARG A 1 88 ? -14.188 -1.323 2.657 1.00 87.25 88 ARG A CA 1
ATOM 658 C C . ARG A 1 88 ? -12.874 -1.316 1.895 1.00 87.25 88 ARG A C 1
ATOM 660 O O . ARG A 1 88 ? -12.024 -0.471 2.154 1.00 87.25 88 ARG A O 1
ATOM 667 N N . ASP A 1 89 ? -12.751 -2.215 0.926 1.00 90.75 89 ASP A N 1
ATOM 668 C CA . ASP A 1 89 ? -11.572 -2.325 0.071 1.00 90.75 89 ASP A CA 1
ATOM 669 C C . ASP A 1 89 ? -11.708 -1.462 -1.189 1.00 90.75 89 ASP A C 1
ATOM 671 O O . ASP A 1 89 ? -12.733 -1.490 -1.873 1.00 90.75 89 ASP A O 1
ATOM 675 N N . TYR A 1 90 ? -10.643 -0.726 -1.502 1.00 87.88 90 TYR A N 1
ATOM 676 C CA . TYR A 1 90 ? -10.522 0.147 -2.666 1.00 87.88 90 TYR A CA 1
ATOM 677 C C . TYR A 1 90 ? -9.270 -0.221 -3.456 1.00 87.88 90 TYR A C 1
ATOM 679 O O . TYR A 1 90 ? -8.169 -0.253 -2.903 1.00 87.88 90 TYR A O 1
ATOM 687 N N . GLU A 1 91 ? -9.420 -0.462 -4.755 1.00 91.06 91 GLU A N 1
ATOM 688 C CA . GLU A 1 91 ? -8.279 -0.606 -5.657 1.00 91.06 91 GLU A CA 1
ATOM 689 C C . GLU A 1 91 ? -7.675 0.774 -5.934 1.00 91.06 91 GLU A C 1
ATOM 691 O O . GLU A 1 91 ? -8.365 1.730 -6.294 1.00 91.06 91 GLU A O 1
ATOM 696 N N . VAL A 1 92 ? -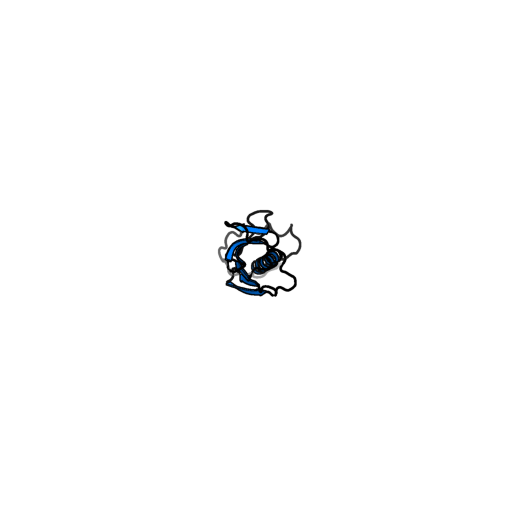6.370 0.912 -5.731 1.00 89.56 92 VAL A N 1
ATOM 697 C CA . VAL A 1 92 ? -5.668 2.194 -5.819 1.00 89.56 92 VAL A CA 1
ATOM 698 C C . VAL A 1 92 ? -4.332 2.032 -6.534 1.00 89.56 92 VAL A C 1
ATOM 700 O O . VAL A 1 92 ? -3.684 0.993 -6.466 1.00 89.56 92 VAL A O 1
ATOM 703 N N . ILE A 1 93 ? -3.900 3.096 -7.200 1.00 90.19 93 ILE A N 1
ATOM 704 C CA . ILE A 1 93 ? -2.522 3.301 -7.634 1.00 90.19 93 ILE A CA 1
ATOM 705 C C . ILE A 1 93 ? -1.903 4.333 -6.703 1.00 90.19 93 ILE A C 1
ATOM 707 O O . ILE A 1 93 ? -2.331 5.491 -6.673 1.00 90.19 93 ILE A O 1
ATOM 711 N N . ILE A 1 94 ? -0.865 3.930 -5.983 1.00 89.94 94 ILE A N 1
ATOM 712 C CA . ILE A 1 94 ? -0.188 4.784 -5.010 1.00 89.94 94 ILE A CA 1
ATOM 713 C C . ILE A 1 94 ? 1.300 4.885 -5.322 1.00 89.94 94 ILE A C 1
ATOM 715 O O . ILE A 1 94 ? 1.950 3.930 -5.740 1.00 89.94 94 ILE A O 1
ATOM 719 N N . GLY A 1 95 ? 1.837 6.079 -5.145 1.00 87.50 95 GLY A N 1
ATOM 720 C CA . GLY A 1 95 ? 3.234 6.430 -5.314 1.00 87.50 95 GLY A CA 1
ATOM 721 C C . GLY A 1 95 ? 3.573 7.594 -4.382 1.00 87.50 95 GLY A C 1
ATOM 722 O O . GLY A 1 95 ? 2.661 8.317 -3.976 1.00 87.50 95 GLY A O 1
ATOM 723 N N . PRO A 1 96 ? 4.861 7.864 -4.105 1.00 79.19 96 PRO A N 1
ATOM 724 C CA . PRO A 1 96 ? 5.275 8.915 -3.166 1.00 79.19 96 PRO A CA 1
ATOM 725 C C . PRO A 1 96 ? 4.767 10.316 -3.527 1.00 79.19 96 PRO A C 1
ATOM 727 O O . PRO A 1 96 ? 4.718 11.209 -2.693 1.00 79.19 96 PRO A O 1
ATOM 730 N N . HIS A 1 97 ? 4.441 10.522 -4.806 1.00 74.94 97 HIS A N 1
ATOM 731 C CA . HIS A 1 97 ? 3.966 11.789 -5.362 1.00 74.94 97 HIS A CA 1
ATOM 732 C C . HIS A 1 97 ? 2.787 11.584 -6.326 1.00 74.94 97 HIS A C 1
ATOM 734 O O . HIS A 1 97 ? 2.536 12.420 -7.194 1.00 74.94 97 HIS A O 1
ATOM 740 N N . ALA A 1 98 ? 2.124 10.427 -6.268 1.00 62.75 98 ALA A N 1
ATOM 741 C CA . ALA A 1 98 ? 1.065 10.066 -7.201 1.00 62.75 98 ALA A CA 1
ATOM 742 C C . ALA A 1 98 ? -0.002 9.248 -6.480 1.00 62.75 98 ALA A C 1
ATOM 744 O O . ALA A 1 98 ? 0.258 8.131 -6.051 1.00 62.75 98 ALA A O 1
ATOM 745 N N . LEU A 1 99 ? -1.211 9.790 -6.383 1.00 67.00 99 LEU A N 1
ATOM 746 C CA . LEU A 1 99 ? -2.354 9.102 -5.794 1.00 67.00 99 LEU A CA 1
ATOM 747 C C . LEU A 1 99 ? -3.471 9.057 -6.833 1.00 67.00 99 LEU A C 1
ATOM 749 O O . LEU A 1 99 ? -3.933 10.100 -7.297 1.00 67.00 99 LEU A O 1
ATOM 753 N N . ALA A 1 100 ? -3.887 7.855 -7.214 1.00 60.88 100 ALA A N 1
ATOM 754 C CA . ALA A 1 100 ? -5.045 7.632 -8.067 1.00 60.88 100 ALA A CA 1
ATOM 755 C C . ALA A 1 100 ? -5.864 6.461 -7.522 1.00 60.88 100 ALA A C 1
ATOM 757 O O . ALA A 1 100 ? -5.315 5.462 -7.074 1.00 60.88 100 ALA A O 1
ATOM 758 N N . VAL A 1 101 ? -7.186 6.580 -7.557 1.00 60.03 101 VAL A N 1
ATOM 759 C CA . VAL A 1 101 ? -8.096 5.486 -7.199 1.00 60.03 101 VAL A CA 1
ATOM 760 C C . VAL A 1 101 ? -8.496 4.803 -8.496 1.00 60.03 101 VAL A C 1
ATOM 762 O O . VAL A 1 101 ? -8.863 5.474 -9.464 1.00 60.03 101 VAL A O 1
ATOM 765 N N . LEU A 1 102 ? -8.355 3.484 -8.540 1.00 55.19 102 LEU A N 1
ATOM 766 C CA . LEU A 1 102 ? -8.705 2.676 -9.691 1.00 55.19 102 LEU A CA 1
ATOM 767 C C . LEU A 1 102 ? -10.162 2.217 -9.544 1.00 55.19 102 LEU A C 1
ATOM 769 O O . LEU A 1 102 ? -10.544 1.603 -8.560 1.00 55.19 102 LEU A O 1
ATOM 773 N N . HIS A 1 103 ? -10.966 2.497 -10.570 1.00 51.00 103 HIS A N 1
ATOM 774 C CA . HIS A 1 103 ? -12.207 1.777 -10.883 1.00 51.00 103 HIS A CA 1
ATOM 775 C C . HIS A 1 103 ? -13.413 1.954 -9.934 1.00 51.00 103 HIS A C 1
ATOM 777 O O . HIS A 1 103 ? -14.493 1.465 -10.264 1.00 51.00 103 HIS A O 1
ATOM 783 N N . THR A 1 104 ? -13.302 2.715 -8.843 1.00 54.53 104 THR A N 1
ATOM 784 C CA . THR A 1 104 ? -14.439 3.079 -7.974 1.00 54.53 104 THR A CA 1
ATOM 785 C C . THR A 1 104 ? -14.559 4.590 -7.785 1.00 54.53 104 THR A C 1
ATOM 787 O O . THR A 1 104 ? -13.603 5.332 -8.024 1.00 54.53 104 THR A O 1
ATOM 790 N N . ASP A 1 105 ? -15.719 5.054 -7.300 1.00 60.41 105 ASP A N 1
ATOM 791 C CA . ASP A 1 105 ? -15.786 6.367 -6.654 1.00 60.41 105 ASP A CA 1
ATOM 792 C C . ASP A 1 105 ? -14.663 6.446 -5.605 1.00 60.41 105 ASP A C 1
ATOM 794 O O . ASP A 1 105 ? -14.414 5.455 -4.900 1.00 60.41 105 ASP A O 1
ATOM 798 N N . PRO A 1 106 ? -13.926 7.568 -5.526 1.00 59.81 106 PRO A N 1
ATOM 799 C CA . PRO A 1 106 ? -12.857 7.692 -4.553 1.00 59.81 106 PRO A CA 1
ATOM 800 C C . PRO A 1 106 ? -13.437 7.484 -3.149 1.00 59.81 106 PRO A C 1
ATOM 802 O O . PRO A 1 106 ? -14.532 7.995 -2.879 1.00 59.81 106 PRO A O 1
ATOM 805 N N . PRO A 1 107 ? -12.727 6.778 -2.246 1.00 60.62 107 PRO A N 1
ATOM 806 C CA . PRO A 1 107 ? -13.131 6.725 -0.851 1.00 60.62 107 PRO A CA 1
ATOM 807 C C . PRO A 1 107 ? -13.365 8.161 -0.377 1.00 60.62 107 PRO A C 1
ATOM 809 O O . PRO A 1 107 ? -12.576 9.047 -0.750 1.00 60.62 107 PRO A O 1
ATOM 812 N N . PRO A 1 108 ? -14.443 8.423 0.387 1.00 62.75 108 PRO A N 1
ATOM 813 C CA . PRO A 1 108 ? -14.723 9.763 0.871 1.00 62.75 108 PRO A CA 1
ATOM 814 C C . PRO A 1 108 ? -13.450 10.287 1.529 1.00 62.75 108 PRO A C 1
ATOM 816 O O . PRO A 1 108 ? -12.921 9.670 2.453 1.00 62.75 108 PRO A O 1
ATOM 819 N N . LYS A 1 109 ? -12.900 11.385 0.994 1.00 62.53 109 LYS A N 1
ATOM 820 C CA . LYS A 1 109 ? -11.769 12.056 1.637 1.00 62.53 109 LYS A CA 1
ATOM 821 C C . LYS A 1 109 ? -12.243 12.389 3.039 1.00 62.53 109 LYS A C 1
ATOM 823 O O . LYS A 1 109 ? -13.244 13.094 3.179 1.00 62.53 109 LYS A O 1
ATOM 828 N N . THR A 1 110 ? -11.591 11.815 4.043 1.00 58.81 110 THR A N 1
ATOM 829 C CA . THR A 1 110 ? -12.037 11.944 5.426 1.00 58.81 110 THR A CA 1
ATOM 830 C C . THR A 1 110 ? -12.245 13.425 5.755 1.00 58.81 110 THR A C 1
ATOM 832 O O . THR A 1 110 ? -11.362 14.233 5.448 1.00 58.81 110 THR A O 1
ATOM 835 N N . PRO A 1 111 ? -13.358 13.818 6.399 1.00 50.69 111 PRO A N 1
ATOM 836 C CA . PRO A 1 111 ? -13.323 15.015 7.222 1.00 50.69 111 PRO A CA 1
ATOM 837 C C . PRO A 1 111 ? -12.216 14.799 8.258 1.00 50.69 111 PRO A C 1
ATOM 839 O O . PRO A 1 111 ? -12.075 13.691 8.774 1.00 50.69 111 PRO A O 1
ATOM 842 N N . THR A 1 112 ? -11.401 15.824 8.512 1.00 54.31 112 THR A N 1
ATOM 843 C CA . THR A 1 112 ? -10.371 15.834 9.558 1.00 54.31 112 THR A CA 1
ATOM 844 C C . THR A 1 112 ? -10.862 15.042 10.768 1.00 54.31 112 THR A C 1
ATOM 846 O O . THR A 1 112 ? -11.877 15.426 11.356 1.00 54.31 112 THR A O 1
ATOM 849 N N . LEU A 1 113 ? -10.202 13.922 11.100 1.00 56.19 113 LEU A N 1
ATOM 850 C CA . LEU A 1 113 ? -10.527 13.166 12.309 1.00 56.19 113 LEU A CA 1
ATOM 851 C C . LEU A 1 113 ? -10.615 14.177 13.464 1.00 56.19 113 LEU A C 1
ATOM 853 O O . LEU A 1 113 ? -9.711 15.015 13.585 1.00 56.19 113 LEU A O 1
ATOM 857 N N . PRO A 1 114 ? -11.691 14.181 14.276 1.00 55.50 114 PRO A N 1
ATOM 858 C CA . PRO A 1 114 ? -11.737 15.065 15.427 1.00 55.50 114 PRO A CA 1
ATOM 859 C C . PRO A 1 114 ? -10.476 14.809 16.264 1.00 55.50 114 PRO A C 1
ATOM 861 O O . PRO A 1 114 ? -10.055 13.657 16.370 1.00 55.50 114 PRO A O 1
ATOM 864 N N . PRO A 1 115 ? -9.856 15.842 16.859 1.00 55.66 115 PRO A N 1
ATOM 865 C CA . PRO A 1 115 ? -8.553 15.733 17.531 1.00 55.66 115 PRO A CA 1
ATOM 866 C C . PRO A 1 115 ? -8.517 14.722 18.695 1.00 55.66 115 PRO A C 1
ATOM 868 O O . PRO A 1 115 ? -7.460 14.463 19.257 1.00 55.66 115 PRO A O 1
ATOM 871 N N . THR A 1 116 ? -9.669 14.164 19.065 1.00 53.44 116 THR A N 1
ATOM 872 C CA . THR A 1 116 ? -9.879 13.138 20.088 1.00 53.44 116 THR A CA 1
ATOM 873 C C . THR A 1 116 ? -10.031 11.711 19.546 1.00 53.44 116 THR A C 1
ATOM 875 O O . THR A 1 116 ? -10.158 10.789 20.350 1.00 53.44 116 THR A O 1
ATOM 878 N N . ALA A 1 117 ? -10.042 11.494 18.228 1.00 60.91 117 ALA A N 1
ATOM 879 C CA . ALA A 1 117 ? -10.054 10.148 17.661 1.00 60.91 117 ALA A CA 1
ATOM 880 C C . ALA A 1 117 ? -8.685 9.482 17.865 1.00 60.91 117 ALA A C 1
ATOM 882 O O . ALA A 1 117 ? -7.648 10.089 17.598 1.00 60.91 117 ALA A O 1
ATOM 883 N N . SER A 1 118 ? -8.678 8.235 18.341 1.00 62.28 118 SER A N 1
ATOM 884 C CA . SER A 1 118 ? -7.452 7.439 18.416 1.00 62.28 118 SER A CA 1
ATOM 885 C C . SER A 1 118 ? -6.832 7.297 17.020 1.00 62.28 118 SER A C 1
ATOM 887 O O . SER A 1 118 ? -7.586 7.113 16.058 1.00 62.28 118 SER A O 1
ATOM 889 N N . PRO A 1 119 ? -5.493 7.378 16.886 1.00 67.56 119 PRO A N 1
ATOM 890 C CA . PRO A 1 119 ? -4.838 7.132 15.610 1.00 67.56 119 PRO A CA 1
ATOM 891 C C . PRO A 1 119 ? -5.224 5.740 15.109 1.00 67.56 119 PRO A C 1
ATOM 893 O O . PRO A 1 119 ? -5.194 4.757 15.852 1.00 67.56 119 PRO A O 1
ATOM 896 N N . VAL A 1 120 ? -5.658 5.670 13.851 1.00 80.88 120 VAL A N 1
ATOM 897 C CA . VAL A 1 120 ? -5.928 4.387 13.207 1.00 80.88 120 VAL A CA 1
ATOM 898 C C . VAL A 1 120 ? -4.580 3.755 12.889 1.00 80.88 120 VAL A C 1
ATOM 900 O O . VAL A 1 120 ? -3.753 4.354 12.194 1.00 80.88 120 VAL A O 1
ATOM 903 N N . VAL A 1 121 ? -4.366 2.559 13.433 1.00 90.25 121 VAL A N 1
ATOM 904 C CA . VAL A 1 121 ? -3.183 1.742 13.164 1.00 90.25 121 VAL A CA 1
ATOM 905 C C . VAL A 1 121 ? -3.244 1.269 11.714 1.00 90.25 121 VAL A C 1
ATOM 907 O O . VAL A 1 121 ? -4.193 0.589 11.319 1.00 90.25 121 VAL A O 1
ATOM 910 N N . LEU A 1 122 ? -2.220 1.600 10.931 1.00 93.56 122 LEU A N 1
ATOM 911 C CA . LEU A 1 122 ? -2.088 1.186 9.539 1.00 93.56 122 LEU A CA 1
ATOM 912 C C . LEU A 1 122 ? -1.275 -0.109 9.456 1.00 93.56 122 LEU A C 1
ATOM 914 O O . LEU A 1 122 ? -0.115 -0.158 9.856 1.00 93.56 122 LEU A O 1
ATOM 918 N N . THR A 1 123 ? -1.854 -1.151 8.865 1.00 97.50 123 THR A N 1
ATOM 919 C CA . THR A 1 123 ? -1.119 -2.367 8.485 1.00 97.50 123 THR A CA 1
ATOM 920 C C . THR A 1 123 ? -0.746 -2.325 7.003 1.00 97.50 123 THR A C 1
ATOM 922 O O . THR A 1 123 ? -1.624 -2.257 6.144 1.00 97.50 123 THR A O 1
ATOM 925 N N . VAL A 1 124 ? 0.540 -2.409 6.677 1.00 97.69 124 VAL A N 1
ATOM 926 C CA . VAL A 1 124 ? 1.036 -2.435 5.293 1.00 97.69 124 VAL A CA 1
ATOM 927 C C . VAL A 1 124 ? 1.539 -3.831 4.957 1.00 97.69 124 VAL A C 1
ATOM 929 O O . VAL A 1 124 ? 2.437 -4.329 5.624 1.00 97.69 124 VAL A O 1
ATOM 932 N N . THR A 1 125 ? 0.997 -4.452 3.912 1.00 98.44 125 THR A N 1
ATOM 933 C CA . THR A 1 125 ? 1.540 -5.672 3.302 1.00 98.44 125 THR A CA 1
ATOM 934 C C . THR A 1 125 ? 2.220 -5.305 1.989 1.00 98.44 125 THR A C 1
ATOM 936 O O . THR A 1 125 ? 1.573 -4.825 1.053 1.00 98.44 125 THR A O 1
ATOM 939 N N . TYR A 1 126 ? 3.527 -5.524 1.932 1.00 98.06 126 TYR A N 1
ATOM 940 C CA . TYR A 1 126 ? 4.379 -5.229 0.787 1.00 98.06 126 TYR A CA 1
ATOM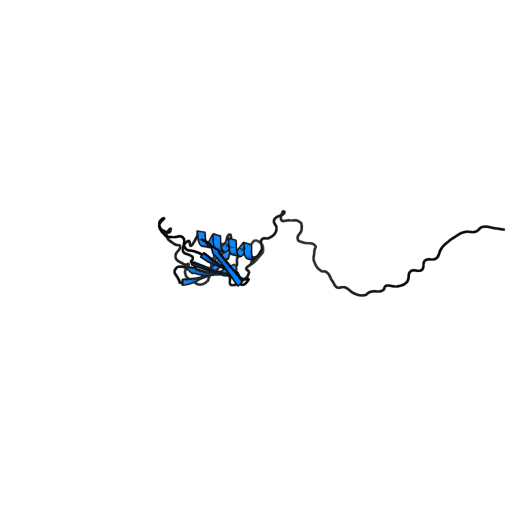 941 C C . TYR A 1 126 ? 4.259 -6.299 -0.299 1.00 98.06 126 TYR A C 1
ATOM 943 O O . TYR A 1 126 ? 3.804 -7.418 -0.054 1.00 98.06 126 TYR A O 1
ATOM 951 N N . SER A 1 127 ? 4.703 -5.970 -1.513 1.00 97.38 127 SER A N 1
ATOM 952 C CA . SER A 1 127 ? 4.648 -6.914 -2.643 1.00 97.38 127 SER A CA 1
ATOM 953 C C . SER A 1 127 ? 5.547 -8.146 -2.473 1.00 97.38 127 SER A C 1
ATOM 955 O O . SER A 1 127 ? 5.287 -9.176 -3.087 1.00 97.38 127 SER A O 1
ATOM 957 N N . ASP A 1 128 ? 6.565 -8.065 -1.610 1.00 95.88 128 ASP A N 1
ATOM 958 C CA . ASP A 1 128 ? 7.432 -9.192 -1.239 1.00 95.88 128 ASP A CA 1
ATOM 959 C C . ASP A 1 128 ? 6.792 -10.121 -0.182 1.00 95.88 128 ASP A C 1
ATOM 961 O O . ASP A 1 128 ? 7.395 -11.111 0.232 1.00 95.88 128 ASP A O 1
ATOM 965 N N . GLY A 1 129 ? 5.567 -9.810 0.258 1.00 96.50 129 GLY A N 1
ATOM 966 C CA . GLY A 1 129 ? 4.822 -10.546 1.277 1.00 96.50 129 GLY A CA 1
ATOM 967 C C . GLY A 1 129 ? 5.158 -10.153 2.718 1.00 96.50 129 GLY A C 1
ATOM 968 O O . GLY A 1 129 ? 4.500 -10.636 3.642 1.00 96.50 129 GLY A O 1
ATOM 969 N N . SER A 1 130 ? 6.139 -9.274 2.941 1.00 97.88 130 SER A N 1
ATOM 970 C 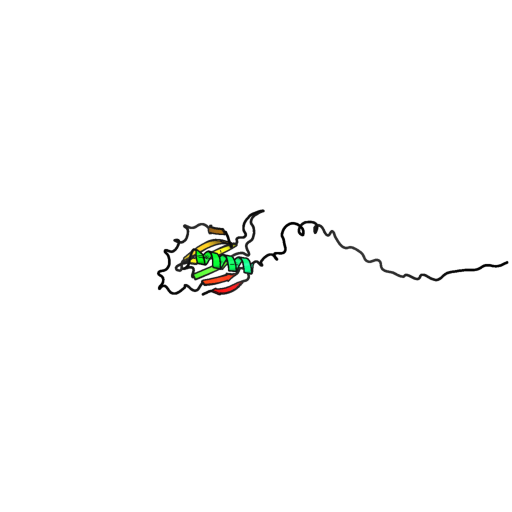CA . SER A 1 130 ? 6.428 -8.741 4.274 1.00 97.88 130 SER A CA 1
ATOM 971 C C . SER A 1 130 ? 5.308 -7.811 4.751 1.00 97.88 130 SER A C 1
ATOM 973 O O . SER A 1 130 ? 4.524 -7.280 3.963 1.00 97.88 130 SER A O 1
ATOM 975 N N . THR A 1 131 ? 5.176 -7.656 6.069 1.00 97.62 131 THR A N 1
ATOM 976 C CA . THR A 1 131 ? 4.137 -6.818 6.681 1.00 97.62 131 THR A CA 1
ATOM 977 C C . THR A 1 131 ? 4.742 -5.908 7.747 1.00 97.62 131 THR A C 1
ATOM 979 O O . THR A 1 131 ? 5.579 -6.349 8.532 1.00 97.62 131 THR A O 1
ATOM 982 N N . GLU A 1 132 ? 4.298 -4.654 7.788 1.00 97.25 132 GLU A N 1
ATOM 983 C CA . GLU A 1 132 ? 4.663 -3.645 8.789 1.00 97.25 132 GLU A CA 1
ATOM 984 C C . GLU A 1 132 ? 3.395 -3.051 9.412 1.00 97.25 132 GLU A C 1
ATOM 986 O O . GLU A 1 132 ? 2.381 -2.869 8.739 1.00 97.25 132 GLU A O 1
ATOM 991 N N . VAL A 1 133 ? 3.454 -2.747 10.708 1.00 96.38 133 VAL A N 1
ATOM 992 C CA . VAL A 1 133 ? 2.393 -2.046 11.437 1.00 96.38 133 VAL A CA 1
ATOM 993 C C . VAL A 1 133 ? 2.905 -0.652 11.788 1.00 96.38 133 VAL A C 1
ATOM 995 O O . VAL A 1 133 ? 3.977 -0.524 12.379 1.00 96.38 133 VAL A O 1
ATOM 998 N N . ILE A 1 134 ? 2.151 0.375 11.403 1.00 91.06 134 ILE A N 1
ATOM 999 C CA . ILE A 1 134 ? 2.502 1.791 11.524 1.00 91.06 134 ILE A CA 1
ATOM 1000 C C . ILE A 1 134 ? 1.432 2.483 12.377 1.00 91.06 134 ILE A C 1
ATOM 1002 O O . ILE A 1 134 ? 0.262 2.516 11.992 1.00 91.06 134 ILE A O 1
ATOM 1006 N N . ASP A 1 135 ? 1.844 3.033 13.519 1.00 84.81 135 ASP A N 1
ATOM 1007 C CA . ASP A 1 135 ? 1.015 3.866 14.408 1.00 84.81 135 ASP A CA 1
ATOM 1008 C C . ASP A 1 135 ? 1.137 5.360 14.075 1.00 84.81 135 ASP A C 1
ATOM 1010 O O . ASP A 1 135 ? 2.131 5.775 13.433 1.00 84.81 135 ASP A O 1
#

Foldseek 3Di:
DDDDDDDDDDDDDDDDDDDDDDDPDDPDPDPDDPDDDDDALVRFQVLQLVQVCVQQQQWQEKEFQDSWQAPDPPGFTWTWIWIQGPNDTWIWITGNPDTDTPDDDPDPRDDPDPPPDDGRWYWYQGNVRDIDIDD